Protein AF-A0A0K0E5K1-F1 (afdb_monomer_lite)

pLDDT: mean 78.12, std 12.73, range [42.31, 91.81]

Sequence (85 aa):
MGDCFECKISGTIASALAGCWALYSTKAPYYVKNPRHKIILYTIASGCFYISFARWNLYPPFASLREEAALREQIRQELIKYSPP

Radius of gyration: 21.59 Å; chains: 1; bounding box: 61×15×49 Å

Foldseek 3Di:
DDDALVNLVVLLVVLQVQLVVLVVVCPPPVNVVPVVVNVVSNVSSVVSNVSSVCSVPVDPNPVVVVVVVVVVVVVVVVVCVVDPD

Organism: Strongyloides stercoralis (NCBI:txid6248)

Structure (mmCIF, N/CA/C/O backbone):
data_AF-A0A0K0E5K1-F1
#
_entry.id   AF-A0A0K0E5K1-F1
#
loop_
_atom_site.group_PDB
_atom_site.id
_atom_site.type_symbol
_atom_site.label_atom_id
_atom_site.label_alt_id
_atom_site.label_comp_id
_atom_site.label_asym_id
_atom_site.label_entity_id
_atom_site.label_seq_id
_atom_site.pdbx_PDB_ins_code
_atom_site.Cartn_x
_atom_site.Cartn_y
_atom_site.Cartn_z
_atom_site.occupancy
_atom_site.B_iso_or_equiv
_atom_site.auth_seq_id
_atom_site.auth_comp_id
_atom_site.auth_asym_id
_atom_site.auth_atom_id
_atom_site.pdbx_PDB_model_num
ATOM 1 N N . MET A 1 1 ? 19.156 9.500 -7.319 1.00 42.31 1 MET A N 1
ATOM 2 C CA . MET A 1 1 ? 18.885 8.194 -6.676 1.00 42.31 1 MET A CA 1
ATOM 3 C C . MET A 1 1 ? 17.870 7.503 -7.559 1.00 42.31 1 MET A C 1
ATOM 5 O O . MET A 1 1 ? 16.831 8.097 -7.793 1.00 42.31 1 MET A O 1
ATOM 9 N N . GLY A 1 2 ? 18.264 6.398 -8.192 1.00 47.78 2 GLY A N 1
ATOM 10 C CA . GLY A 1 2 ? 17.603 5.868 -9.387 1.00 47.78 2 GLY A CA 1
ATOM 11 C C . GLY A 1 2 ? 16.275 5.176 -9.100 1.00 47.78 2 GLY A C 1
ATOM 12 O O . GLY A 1 2 ? 16.167 4.393 -8.160 1.00 47.78 2 GLY A O 1
ATOM 13 N N . ASP A 1 3 ? 15.284 5.466 -9.936 1.00 57.56 3 ASP A N 1
ATOM 14 C CA . ASP A 1 3 ? 13.983 4.812 -9.947 1.00 57.56 3 ASP A CA 1
ATOM 15 C C . ASP A 1 3 ? 14.098 3.427 -10.610 1.00 57.56 3 ASP A C 1
ATOM 17 O O . ASP A 1 3 ? 14.147 3.300 -11.833 1.00 57.56 3 ASP A O 1
ATOM 21 N N . CYS A 1 4 ? 14.171 2.371 -9.793 1.00 63.56 4 CYS A N 1
ATOM 22 C CA . CYS A 1 4 ? 14.296 0.980 -10.246 1.00 63.56 4 CYS A CA 1
ATOM 23 C C . CYS A 1 4 ? 12.930 0.262 -10.299 1.00 63.56 4 CYS A C 1
ATOM 25 O O . CYS A 1 4 ? 12.016 0.585 -9.538 1.0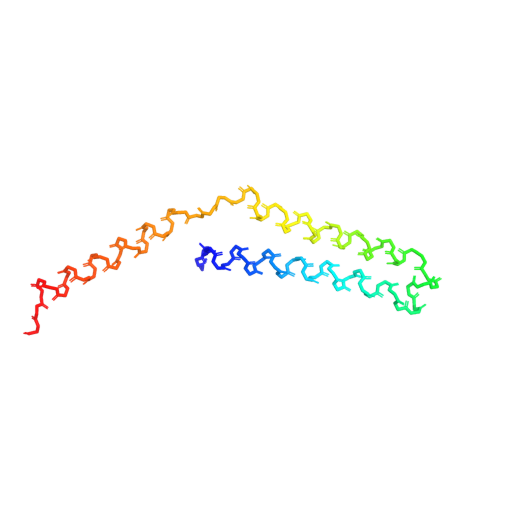0 63.56 4 CYS A O 1
ATOM 27 N N . PHE A 1 5 ? 12.798 -0.802 -11.107 1.00 70.56 5 PHE A N 1
ATOM 28 C CA . PHE A 1 5 ? 11.638 -1.715 -11.033 1.00 70.56 5 PHE A CA 1
ATOM 29 C C . PHE A 1 5 ? 11.488 -2.327 -9.630 1.00 70.56 5 PHE A C 1
ATOM 31 O O . PHE A 1 5 ? 10.384 -2.420 -9.097 1.00 70.56 5 PHE A O 1
ATOM 38 N N . GLU A 1 6 ? 12.612 -2.640 -8.983 1.00 66.94 6 GLU A N 1
ATOM 39 C CA . GLU A 1 6 ? 12.645 -3.040 -7.575 1.00 66.94 6 GLU A CA 1
ATOM 40 C C . GLU A 1 6 ? 12.133 -1.938 -6.641 1.00 66.94 6 GLU A C 1
ATOM 42 O O . GLU A 1 6 ? 11.426 -2.244 -5.689 1.00 66.94 6 GLU A O 1
ATOM 47 N N . CYS A 1 7 ? 12.403 -0.659 -6.927 1.00 72.50 7 CYS A N 1
ATOM 48 C CA . CYS A 1 7 ? 11.866 0.476 -6.168 1.00 72.50 7 CYS A CA 1
ATOM 49 C C . CYS A 1 7 ? 10.357 0.651 -6.382 1.00 72.50 7 CYS A C 1
ATOM 51 O O . CYS A 1 7 ? 9.630 1.007 -5.452 1.00 72.50 7 CYS A O 1
ATOM 53 N N . LYS A 1 8 ? 9.865 0.370 -7.596 1.00 73.69 8 LYS A N 1
ATOM 54 C CA . LYS A 1 8 ? 8.428 0.324 -7.886 1.00 73.69 8 LYS A CA 1
ATOM 55 C C . LYS A 1 8 ? 7.760 -0.773 -7.058 1.00 73.69 8 LYS A C 1
ATOM 57 O O . LYS A 1 8 ? 6.768 -0.498 -6.385 1.00 73.69 8 LYS A O 1
ATOM 62 N N . ILE A 1 9 ? 8.318 -1.984 -7.054 1.00 82.12 9 ILE A N 1
ATOM 63 C CA . ILE A 1 9 ? 7.793 -3.109 -6.270 1.00 82.12 9 ILE A CA 1
ATOM 64 C C . ILE A 1 9 ? 7.876 -2.814 -4.770 1.00 82.12 9 ILE A C 1
ATOM 66 O O . ILE A 1 9 ? 6.860 -2.896 -4.084 1.00 82.12 9 ILE A O 1
ATOM 70 N N . SER A 1 10 ? 9.042 -2.422 -4.256 1.00 83.62 10 SER A N 1
ATOM 71 C CA . SER A 1 10 ? 9.244 -2.189 -2.824 1.00 83.62 10 SER A CA 1
ATOM 72 C C . SER A 1 10 ? 8.386 -1.037 -2.305 1.00 83.62 10 SER A C 1
ATOM 74 O O . SER A 1 10 ? 7.756 -1.178 -1.261 1.00 83.62 10 SER A O 1
ATOM 76 N N . GLY A 1 11 ? 8.252 0.057 -3.061 1.00 80.88 11 GLY A N 1
ATOM 77 C CA . GLY A 1 11 ? 7.368 1.170 -2.715 1.00 80.88 11 GLY A CA 1
ATOM 78 C C . GLY A 1 11 ? 5.881 0.798 -2.757 1.00 80.88 11 GLY A C 1
ATOM 79 O O . GLY A 1 11 ? 5.103 1.248 -1.911 1.00 80.88 11 GLY A O 1
ATOM 80 N N . THR A 1 12 ? 5.477 -0.055 -3.703 1.0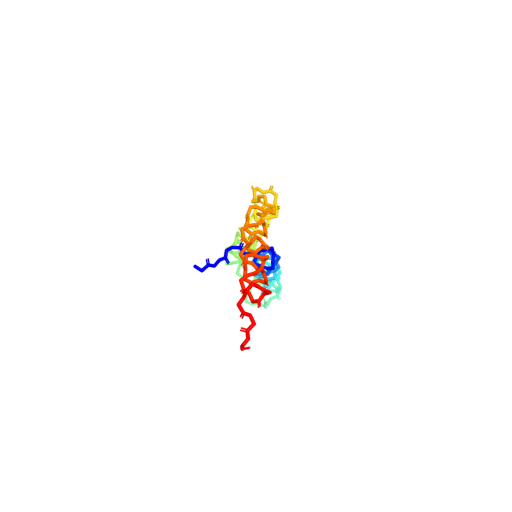0 86.19 12 THR A N 1
ATOM 81 C CA . THR A 1 12 ? 4.098 -0.566 -3.794 1.00 86.19 12 THR A CA 1
ATOM 82 C C . THR A 1 12 ? 3.792 -1.490 -2.613 1.00 86.19 12 THR A C 1
ATOM 84 O O . THR A 1 12 ? 2.810 -1.281 -1.905 1.00 86.19 12 THR A O 1
ATOM 87 N N . ILE A 1 13 ? 4.671 -2.451 -2.322 1.00 88.06 13 ILE A N 1
ATOM 88 C CA . ILE A 1 13 ? 4.504 -3.379 -1.196 1.00 88.06 13 ILE A CA 1
ATOM 89 C C . ILE A 1 13 ? 4.539 -2.630 0.141 1.00 88.06 13 ILE A C 1
ATOM 91 O O . ILE A 1 13 ? 3.680 -2.865 0.986 1.00 88.06 13 ILE A O 1
ATOM 95 N N . ALA A 1 14 ? 5.468 -1.690 0.331 1.00 88.56 14 ALA A N 1
ATOM 96 C CA . ALA A 1 14 ? 5.570 -0.914 1.565 1.00 88.56 14 ALA A CA 1
ATOM 97 C C . ALA A 1 14 ? 4.297 -0.099 1.838 1.00 88.56 14 ALA A C 1
ATOM 99 O O . ALA A 1 14 ? 3.786 -0.104 2.958 1.00 88.56 14 ALA A O 1
ATOM 100 N N . SER A 1 15 ? 3.745 0.556 0.810 1.00 87.12 15 SER A N 1
ATOM 101 C CA . SER A 1 15 ? 2.485 1.299 0.940 1.00 87.12 15 SER A CA 1
ATOM 102 C C . SER A 1 15 ? 1.293 0.376 1.209 1.00 87.12 15 SER A C 1
ATOM 104 O O . SER A 1 15 ? 0.486 0.678 2.085 1.00 87.12 15 SER A O 1
ATOM 106 N N . ALA A 1 16 ? 1.212 -0.786 0.556 1.00 89.88 16 ALA A N 1
ATOM 107 C CA . ALA A 1 16 ? 0.168 -1.772 0.840 1.00 89.88 16 ALA A CA 1
ATOM 108 C C . ALA A 1 16 ? 0.252 -2.312 2.283 1.00 89.88 16 ALA A C 1
ATOM 110 O O . ALA A 1 16 ? -0.759 -2.371 2.983 1.00 89.88 16 ALA A O 1
ATOM 111 N N . LEU A 1 17 ? 1.456 -2.646 2.762 1.00 91.38 17 LEU A N 1
ATOM 112 C CA . LEU A 1 17 ? 1.682 -3.129 4.128 1.00 91.38 17 LEU A CA 1
ATOM 113 C C . LEU A 1 17 ? 1.352 -2.069 5.182 1.00 91.38 17 LEU A C 1
ATOM 115 O O . LEU A 1 17 ? 0.746 -2.403 6.199 1.00 91.38 17 LEU A O 1
ATOM 119 N N . ALA A 1 18 ? 1.681 -0.798 4.933 1.00 90.19 18 ALA A N 1
ATOM 120 C CA . ALA A 1 18 ? 1.295 0.305 5.813 1.00 90.19 18 ALA A CA 1
ATOM 121 C C . ALA A 1 18 ? -0.236 0.424 5.937 1.00 90.19 18 ALA A C 1
ATOM 123 O O . ALA A 1 18 ? -0.759 0.581 7.042 1.00 90.19 18 ALA A O 1
ATOM 124 N N . GLY A 1 19 ? -0.963 0.263 4.825 1.00 89.12 19 GLY A N 1
ATOM 125 C CA . GLY A 1 19 ? -2.428 0.220 4.824 1.00 89.12 19 GLY A CA 1
ATOM 126 C C . GLY A 1 19 ? -2.988 -0.970 5.612 1.00 89.12 19 GLY A C 1
ATOM 127 O O . GLY A 1 19 ? -3.877 -0.799 6.450 1.00 89.12 19 GLY A O 1
ATOM 128 N N . CYS A 1 20 ? -2.426 -2.166 5.417 1.00 91.06 20 CYS A N 1
ATOM 129 C CA . CYS A 1 20 ? -2.796 -3.363 6.178 1.00 91.06 20 CYS A CA 1
ATOM 130 C C . CYS A 1 20 ? -2.527 -3.209 7.682 1.00 91.06 20 CYS A C 1
ATOM 132 O O . CYS A 1 20 ? -3.358 -3.606 8.499 1.00 91.06 20 CYS A O 1
ATOM 134 N N . TRP A 1 21 ? -1.399 -2.602 8.057 1.00 91.75 21 TRP A N 1
ATOM 135 C CA . TRP A 1 21 ? -1.065 -2.326 9.452 1.00 91.75 21 TRP A CA 1
ATOM 136 C C . TRP A 1 21 ? -2.040 -1.327 10.083 1.00 91.75 21 TRP A C 1
ATOM 138 O O . TRP A 1 21 ? -2.523 -1.560 11.192 1.00 91.75 21 TRP A O 1
ATOM 148 N N . ALA A 1 22 ? -2.402 -0.259 9.367 1.00 88.00 22 ALA A N 1
ATOM 149 C CA . ALA A 1 22 ? -3.396 0.703 9.836 1.00 88.00 22 ALA A CA 1
ATOM 150 C C . ALA A 1 22 ? -4.756 0.026 10.094 1.00 88.00 22 ALA A C 1
ATOM 152 O O . ALA A 1 22 ? -5.363 0.244 11.143 1.00 88.00 22 ALA A O 1
ATOM 153 N N . LEU A 1 23 ? -5.197 -0.863 9.194 1.00 89.00 23 LEU A N 1
ATOM 154 C CA . LEU A 1 23 ? -6.415 -1.658 9.382 1.00 89.00 23 LEU A CA 1
ATOM 155 C C . LEU A 1 23 ? -6.304 -2.637 10.553 1.00 89.00 23 LEU A C 1
ATOM 157 O O . LEU A 1 23 ? -7.245 -2.752 11.339 1.00 89.00 23 LEU A O 1
ATOM 161 N N . TYR A 1 24 ? -5.173 -3.324 10.708 1.00 88.69 24 TYR A N 1
ATOM 162 C CA . TYR A 1 24 ? -4.949 -4.228 11.835 1.00 88.69 24 TYR A CA 1
ATOM 163 C C . TYR A 1 24 ? -5.030 -3.483 13.175 1.00 88.69 24 TYR A C 1
ATOM 165 O O . TYR A 1 24 ? -5.727 -3.926 14.090 1.00 88.69 24 TYR A O 1
ATOM 173 N N . SER A 1 25 ? -4.423 -2.298 13.252 1.00 87.19 25 SER A N 1
ATOM 174 C CA . SER A 1 25 ? -4.453 -1.432 14.434 1.00 87.19 25 SER A CA 1
ATOM 175 C C . SER A 1 25 ? -5.869 -1.002 14.830 1.00 87.19 25 SER A C 1
ATOM 177 O O . SER A 1 25 ? -6.135 -0.824 16.018 1.00 87.19 25 SER A O 1
ATOM 179 N N . THR A 1 26 ? -6.827 -0.933 13.894 1.00 86.94 26 THR A N 1
ATOM 180 C CA . THR A 1 26 ? -8.235 -0.635 14.235 1.00 86.94 26 THR A CA 1
ATOM 181 C C . THR A 1 26 ? -8.905 -1.694 15.117 1.00 86.94 26 THR A C 1
ATOM 183 O O . THR A 1 26 ? -9.921 -1.394 15.746 1.00 86.94 26 THR A O 1
ATOM 186 N N . LYS A 1 27 ? -8.354 -2.916 15.193 1.00 85.25 27 LYS A N 1
ATOM 187 C CA . LYS A 1 27 ? -8.854 -3.984 16.075 1.00 85.25 27 LYS A CA 1
ATOM 188 C C . LYS A 1 27 ? -8.445 -3.797 17.537 1.00 85.25 27 LYS A C 1
ATOM 190 O O . LYS A 1 27 ? -8.985 -4.482 18.403 1.00 85.25 27 LYS A O 1
ATOM 195 N N . ALA A 1 28 ? -7.511 -2.892 17.831 1.00 86.56 28 ALA A N 1
ATOM 196 C CA . ALA A 1 28 ? -7.095 -2.640 19.201 1.00 86.56 28 ALA A CA 1
ATOM 197 C C . ALA A 1 28 ? -8.251 -2.027 20.024 1.00 86.56 28 ALA A C 1
ATOM 199 O O . ALA A 1 28 ? -9.005 -1.190 19.511 1.00 86.56 28 ALA A O 1
ATOM 200 N N . PRO A 1 29 ? -8.380 -2.377 21.318 1.00 82.75 29 PRO A N 1
ATOM 201 C CA . PRO A 1 29 ? -9.522 -1.993 22.156 1.00 82.75 29 PRO A CA 1
ATOM 202 C C . PRO A 1 29 ? -9.722 -0.475 22.275 1.00 82.75 29 PRO A C 1
ATOM 204 O O . PRO A 1 29 ? -10.843 -0.013 22.486 1.00 82.75 29 PRO A O 1
ATOM 207 N N . TYR A 1 30 ? -8.658 0.311 22.088 1.00 83.44 30 TYR A N 1
ATOM 208 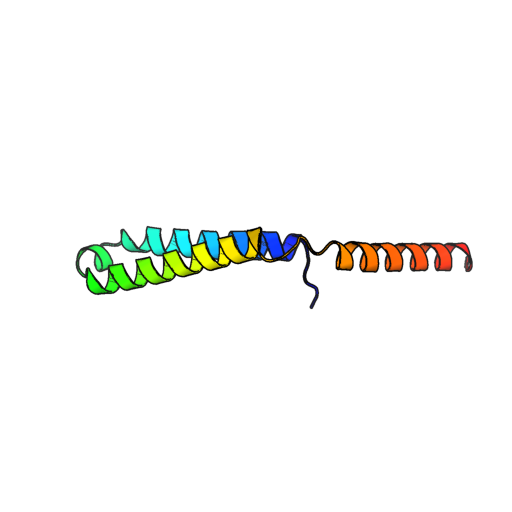C CA . TYR A 1 30 ? -8.716 1.771 22.045 1.00 83.44 30 TYR A CA 1
ATOM 209 C C . TYR A 1 30 ? -9.575 2.300 20.882 1.00 83.44 30 TYR A C 1
ATOM 211 O O . TYR A 1 30 ? -10.438 3.155 21.081 1.00 83.44 30 TYR A O 1
ATOM 219 N N . TYR A 1 31 ? -9.388 1.764 19.673 1.00 80.69 31 TYR A N 1
ATOM 220 C CA . TYR A 1 31 ? -10.096 2.219 18.469 1.00 80.69 31 TYR A CA 1
ATOM 221 C C . TYR A 1 31 ? -11.502 1.626 18.341 1.00 80.69 31 TYR A C 1
ATOM 223 O O . TYR A 1 31 ? -12.345 2.195 17.648 1.00 80.69 31 TYR A O 1
ATOM 231 N N . VAL A 1 32 ? -11.789 0.532 19.055 1.00 79.38 32 VAL A N 1
ATOM 232 C CA . VAL A 1 32 ? -13.152 -0.005 19.205 1.00 79.38 32 VAL A CA 1
ATOM 233 C C . VAL A 1 32 ? -14.022 0.948 20.030 1.00 79.38 32 VAL A C 1
ATOM 235 O O . VAL A 1 32 ? -15.176 1.180 19.682 1.00 79.38 32 VAL A O 1
ATOM 238 N N . LYS A 1 33 ? -13.460 1.544 21.091 1.00 87.19 33 LYS A N 1
ATOM 239 C CA . LYS A 1 33 ? -14.168 2.495 21.966 1.00 87.19 33 LYS A CA 1
ATOM 240 C C . LYS A 1 33 ? -14.261 3.912 21.384 1.00 87.19 33 LYS A C 1
ATOM 242 O O . LYS A 1 33 ? -15.162 4.654 21.753 1.00 87.19 33 LYS A O 1
ATOM 247 N N . ASN A 1 34 ? -13.365 4.278 20.461 1.00 86.00 34 ASN A N 1
ATOM 248 C CA . ASN A 1 34 ? -13.265 5.626 19.890 1.00 86.00 34 ASN A CA 1
ATOM 249 C C . ASN A 1 34 ? -13.501 5.638 18.364 1.00 86.00 34 ASN A C 1
ATOM 251 O O . ASN A 1 34 ? -12.538 5.661 17.587 1.00 86.00 34 ASN A O 1
ATOM 255 N N . PRO A 1 35 ? -14.764 5.711 17.896 1.00 82.50 35 PRO A N 1
ATOM 256 C CA . PRO A 1 35 ? -15.098 5.585 16.473 1.00 82.50 35 PRO A CA 1
ATOM 257 C C . PRO A 1 35 ? -14.523 6.710 15.600 1.00 82.50 35 PRO A C 1
ATOM 259 O O . PRO A 1 35 ? -14.169 6.471 14.450 1.00 82.50 35 PRO A O 1
ATOM 262 N N . ARG A 1 36 ? -14.347 7.924 16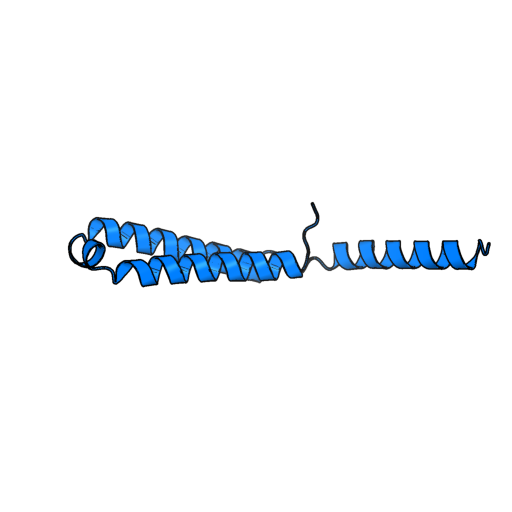.141 1.00 88.38 36 ARG A N 1
ATOM 263 C CA . ARG A 1 36 ? -13.734 9.047 15.403 1.00 88.38 36 ARG A CA 1
ATOM 264 C C . ARG A 1 36 ? -12.285 8.760 15.003 1.00 88.38 36 ARG A C 1
ATOM 266 O O . ARG A 1 36 ? -11.898 9.007 13.868 1.00 88.38 36 ARG A O 1
ATOM 273 N N . HIS A 1 37 ? -11.503 8.178 15.910 1.00 86.50 37 HIS A N 1
ATOM 274 C CA . HIS A 1 37 ? -10.109 7.816 15.639 1.00 86.50 37 HIS A CA 1
ATOM 275 C C . HIS A 1 37 ? -10.009 6.625 14.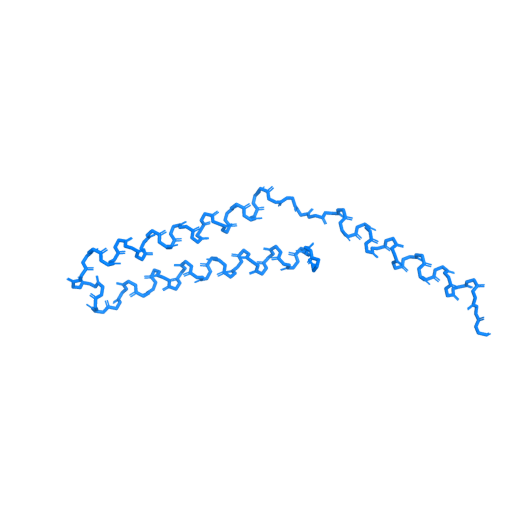681 1.00 86.50 37 HIS A C 1
ATOM 277 O O . HIS A 1 37 ? -9.085 6.543 13.875 1.00 86.50 37 HIS A O 1
ATOM 283 N N . LYS A 1 38 ? -11.000 5.728 14.716 1.00 86.56 38 LYS A N 1
ATOM 284 C CA . LYS A 1 38 ? -11.118 4.622 13.765 1.00 86.56 38 LYS A CA 1
ATOM 285 C C . LYS A 1 38 ? -11.288 5.118 12.323 1.00 86.56 38 LYS A C 1
ATOM 287 O O . LYS A 1 38 ? -10.670 4.565 11.421 1.00 86.56 38 LYS A O 1
ATOM 292 N N . ILE A 1 39 ? -12.071 6.181 12.109 1.00 89.00 39 ILE A N 1
ATOM 293 C CA . ILE A 1 39 ? -12.246 6.801 10.783 1.00 89.00 39 ILE A CA 1
ATOM 294 C 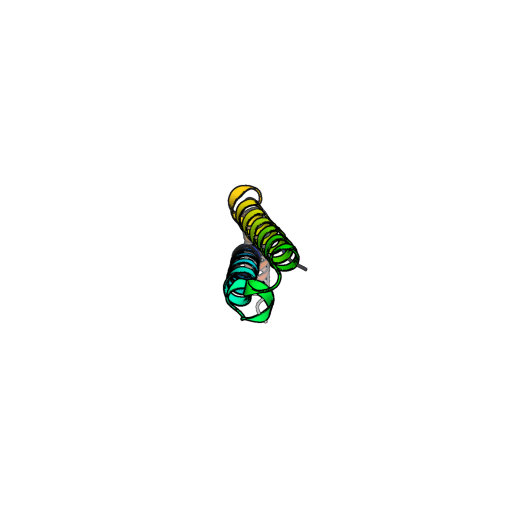C . ILE A 1 39 ? -10.913 7.342 10.252 1.00 89.00 39 ILE A C 1
ATOM 296 O O . ILE A 1 39 ? -10.598 7.115 9.090 1.00 89.00 39 ILE A O 1
ATOM 300 N N . ILE A 1 40 ? -10.099 7.975 11.103 1.00 89.75 40 ILE A N 1
ATOM 301 C CA . ILE A 1 40 ? -8.768 8.480 10.717 1.00 89.75 40 ILE A CA 1
ATOM 302 C C . ILE A 1 40 ? -7.853 7.333 10.258 1.00 89.75 40 ILE A C 1
ATOM 304 O O . ILE A 1 40 ? -7.143 7.451 9.265 1.00 89.75 40 ILE A O 1
ATOM 308 N N . LEU A 1 41 ? -7.886 6.186 10.938 1.00 88.75 41 LEU A N 1
ATOM 309 C CA . LEU A 1 41 ? -7.121 5.014 10.500 1.00 88.75 41 LEU A CA 1
ATOM 310 C C . LEU A 1 41 ? -7.620 4.456 9.162 1.00 88.75 41 LEU A C 1
ATOM 312 O O . LEU A 1 41 ? -6.805 4.050 8.336 1.00 88.75 41 LEU A O 1
ATOM 316 N N . TYR A 1 42 ? -8.935 4.461 8.921 1.00 88.88 42 TYR A N 1
ATOM 317 C CA . TYR A 1 42 ? -9.488 4.056 7.627 1.00 88.88 42 TYR A CA 1
ATOM 318 C C . TYR A 1 42 ? -9.088 5.005 6.497 1.00 88.88 42 TYR A C 1
ATOM 320 O O . TYR A 1 42 ? -8.764 4.532 5.409 1.00 88.88 42 TYR A O 1
ATOM 328 N N . THR A 1 43 ? -9.065 6.320 6.735 1.00 91.38 43 THR A N 1
ATOM 329 C CA . THR A 1 43 ? -8.624 7.278 5.713 1.00 91.38 43 THR A CA 1
ATOM 330 C C . THR A 1 43 ? -7.141 7.101 5.401 1.00 91.38 43 THR A C 1
ATOM 332 O O . THR A 1 43 ? -6.787 7.020 4.224 1.00 91.38 43 THR A O 1
ATOM 335 N N . ILE A 1 44 ? -6.292 6.915 6.417 1.00 90.56 44 ILE A N 1
ATOM 336 C CA . ILE A 1 44 ? -4.868 6.590 6.229 1.00 90.56 44 ILE A CA 1
ATOM 337 C C . ILE A 1 44 ? -4.714 5.300 5.415 1.00 90.56 44 ILE A C 1
ATOM 339 O O . ILE A 1 44 ? -4.000 5.293 4.413 1.00 90.56 44 ILE A O 1
ATOM 343 N N . ALA A 1 45 ? -5.427 4.233 5.788 1.00 91.38 45 ALA A N 1
ATOM 344 C CA . ALA A 1 45 ? -5.375 2.967 5.064 1.00 91.38 45 ALA A CA 1
ATOM 345 C C . ALA A 1 45 ? -5.791 3.131 3.594 1.00 91.38 45 ALA A C 1
ATOM 347 O O . ALA A 1 45 ? -5.088 2.664 2.699 1.00 91.38 45 ALA A O 1
ATOM 348 N N . SER A 1 46 ? -6.890 3.846 3.335 1.00 91.81 46 SER A N 1
ATOM 349 C CA . SER A 1 46 ? -7.366 4.112 1.973 1.00 91.81 46 SER A CA 1
ATOM 350 C C . SER A 1 46 ? -6.346 4.895 1.140 1.00 91.81 46 SER A C 1
ATOM 352 O O . SER A 1 46 ? -6.096 4.534 -0.009 1.00 91.81 46 SER A O 1
ATOM 354 N N . GLY A 1 47 ? -5.685 5.898 1.730 1.00 91.81 47 GLY A N 1
ATOM 355 C CA . GLY A 1 47 ? -4.634 6.668 1.070 1.00 91.81 47 GLY A CA 1
ATOM 356 C C . GLY A 1 47 ? -3.426 5.803 0.719 1.00 91.81 47 GLY A C 1
ATOM 357 O O . GLY A 1 47 ? -2.931 5.858 -0.405 1.00 91.81 47 GLY A O 1
ATOM 358 N N . CYS A 1 48 ? -2.996 4.936 1.637 1.00 89.75 48 CYS A N 1
ATOM 359 C CA . CYS A 1 48 ? -1.916 3.982 1.396 1.00 89.75 48 CYS A CA 1
ATOM 360 C C . CYS A 1 48 ? -2.230 3.021 0.237 1.00 89.75 48 CYS A C 1
ATOM 362 O O . CYS A 1 48 ? -1.381 2.824 -0.634 1.00 89.75 48 CYS A O 1
ATOM 364 N N . PHE A 1 49 ? -3.449 2.476 0.172 1.00 90.75 49 PHE A N 1
ATOM 365 C CA . PHE A 1 49 ? -3.862 1.630 -0.953 1.00 90.75 49 PHE A CA 1
ATOM 366 C C . PHE A 1 49 ? -3.935 2.406 -2.269 1.00 90.75 49 PHE A C 1
ATOM 368 O O . PHE A 1 49 ? -3.509 1.888 -3.299 1.00 90.75 49 PHE A O 1
ATOM 375 N N . TYR A 1 50 ? -4.397 3.657 -2.240 1.00 90.00 50 TYR A N 1
ATOM 376 C CA . TYR A 1 50 ? -4.450 4.501 -3.430 1.00 90.00 50 TYR A CA 1
ATOM 377 C C . TYR A 1 50 ? -3.051 4.833 -3.962 1.00 90.00 50 TYR A C 1
ATOM 379 O O . TYR A 1 50 ? -2.809 4.742 -5.162 1.00 90.00 50 TYR A O 1
ATOM 387 N N . ILE A 1 51 ? -2.098 5.143 -3.075 1.00 86.69 51 ILE A N 1
ATOM 388 C CA . ILE A 1 51 ? -0.688 5.360 -3.436 1.00 86.69 51 ILE A CA 1
ATOM 389 C C . ILE A 1 51 ? -0.092 4.094 -4.051 1.00 86.69 51 ILE A C 1
ATOM 391 O O . ILE A 1 51 ? 0.607 4.173 -5.060 1.00 86.69 51 ILE A O 1
ATOM 395 N N . SER A 1 52 ? -0.377 2.934 -3.460 1.00 86.56 52 SER A N 1
ATOM 396 C CA . SER A 1 52 ? 0.078 1.636 -3.957 1.00 86.56 52 SER A CA 1
ATOM 397 C C . SER A 1 52 ? -0.481 1.356 -5.360 1.00 86.56 52 SER A C 1
ATOM 399 O O . SER A 1 52 ? 0.262 1.046 -6.292 1.00 86.56 52 SER A O 1
ATOM 401 N N . PHE A 1 53 ? -1.780 1.597 -5.557 1.00 86.12 53 PHE A N 1
ATOM 402 C CA . PHE A 1 53 ? -2.454 1.444 -6.845 1.00 86.12 53 PHE A CA 1
ATOM 403 C C . PHE A 1 53 ? -1.932 2.421 -7.910 1.00 86.12 53 PHE A C 1
ATOM 405 O O . PHE A 1 53 ? -1.675 2.014 -9.046 1.00 86.12 53 PHE A O 1
ATOM 412 N N . ALA A 1 54 ? -1.728 3.690 -7.548 1.00 84.31 54 ALA A N 1
ATOM 413 C CA . ALA A 1 54 ? -1.159 4.705 -8.429 1.00 84.31 54 ALA A CA 1
ATOM 414 C C . ALA A 1 54 ? 0.288 4.363 -8.813 1.00 84.31 54 ALA A C 1
ATOM 416 O O . ALA A 1 54 ? 0.650 4.436 -9.987 1.00 84.31 54 ALA A O 1
ATOM 417 N N . ARG A 1 55 ? 1.105 3.905 -7.855 1.00 80.12 55 ARG A N 1
ATOM 418 C CA . ARG A 1 55 ? 2.463 3.418 -8.131 1.00 80.12 55 ARG A CA 1
ATOM 419 C C . ARG A 1 55 ? 2.468 2.242 -9.092 1.00 80.12 55 ARG A C 1
ATOM 421 O O . ARG A 1 55 ? 3.347 2.182 -9.941 1.00 80.12 55 ARG A O 1
ATOM 428 N N . TRP A 1 56 ? 1.504 1.334 -8.990 1.00 80.69 56 TRP A N 1
ATOM 429 C CA . TRP A 1 56 ? 1.449 0.164 -9.857 1.00 80.69 56 TRP A CA 1
ATOM 430 C C . TRP A 1 56 ? 1.003 0.491 -11.289 1.00 80.69 56 TRP A C 1
ATOM 432 O O . TRP A 1 56 ? 1.661 0.057 -12.239 1.00 80.69 56 TRP A O 1
ATOM 442 N N . ASN A 1 57 ? -0.074 1.273 -11.438 1.00 79.50 57 ASN A N 1
ATOM 443 C CA . ASN A 1 57 ? -0.752 1.498 -12.721 1.00 79.50 57 ASN A CA 1
ATOM 444 C C . ASN A 1 57 ? -0.275 2.741 -13.482 1.00 79.50 57 ASN A C 1
ATOM 446 O O . ASN A 1 57 ? -0.203 2.702 -14.705 1.00 79.50 57 ASN A O 1
ATOM 450 N N . LEU A 1 58 ? 0.018 3.846 -12.785 1.00 68.44 58 LEU A N 1
ATOM 451 C CA . LEU A 1 58 ? 0.328 5.127 -13.432 1.00 68.44 58 LEU A CA 1
ATOM 452 C C . LEU A 1 58 ? 1.806 5.265 -13.788 1.00 68.44 58 LEU A C 1
ATOM 454 O O . LEU A 1 58 ? 2.145 5.887 -14.789 1.00 68.44 58 LEU A O 1
ATOM 458 N N . TYR A 1 59 ? 2.690 4.702 -12.965 1.00 61.88 59 TYR A N 1
ATOM 459 C CA . TYR A 1 59 ? 4.116 4.745 -13.247 1.00 61.88 59 TYR A CA 1
ATOM 460 C C . TYR A 1 59 ? 4.461 3.611 -14.212 1.00 61.88 59 TYR A C 1
ATOM 462 O O . TYR A 1 59 ? 4.335 2.441 -13.824 1.00 61.88 59 TYR A O 1
ATOM 470 N N . PRO A 1 60 ? 4.889 3.896 -15.457 1.00 59.12 60 PRO A N 1
ATOM 471 C CA . PRO A 1 60 ? 5.349 2.844 -16.351 1.00 59.12 60 PRO A CA 1
ATOM 472 C C . PRO A 1 60 ? 6.485 2.068 -15.664 1.00 59.12 60 PRO A C 1
ATOM 474 O O . PRO A 1 60 ? 7.239 2.645 -14.875 1.00 59.12 60 PRO A O 1
ATOM 477 N N . PRO A 1 61 ? 6.620 0.747 -15.890 1.00 57.81 61 PRO A N 1
ATOM 478 C CA . PRO A 1 61 ? 7.869 0.077 -15.556 1.00 57.81 61 PRO A CA 1
ATOM 479 C C . PRO A 1 61 ? 8.934 0.791 -16.389 1.00 57.81 61 PRO A C 1
ATOM 481 O O . PRO A 1 61 ? 8.904 0.676 -17.609 1.00 57.81 61 PRO A O 1
ATOM 484 N N . PHE A 1 62 ? 9.767 1.631 -15.769 1.00 57.50 62 PHE A N 1
ATOM 485 C CA . PHE A 1 62 ? 10.705 2.503 -16.475 1.00 57.50 62 PHE A CA 1
ATOM 486 C C . PHE A 1 62 ? 11.746 1.665 -17.235 1.00 57.50 62 PHE A C 1
ATOM 488 O O . PHE A 1 62 ? 12.846 1.406 -16.752 1.00 57.50 62 PHE A O 1
ATOM 495 N N . ALA A 1 63 ? 11.369 1.203 -18.427 1.00 49.47 63 ALA A N 1
ATOM 496 C CA . ALA A 1 63 ? 12.214 0.473 -19.356 1.00 49.47 63 ALA A CA 1
ATOM 497 C C . ALA A 1 63 ? 13.390 1.348 -19.813 1.00 49.47 63 ALA A C 1
ATOM 499 O O . ALA A 1 63 ? 14.483 0.829 -20.018 1.00 49.47 63 ALA A O 1
ATOM 500 N N . SER A 1 64 ? 13.202 2.673 -19.837 1.00 50.31 64 SER A N 1
ATOM 501 C CA . SER A 1 64 ? 14.234 3.641 -20.213 1.00 50.31 64 SER A CA 1
ATOM 502 C C . SER A 1 64 ? 15.470 3.608 -19.305 1.00 50.31 64 SER A C 1
ATOM 504 O O . SER A 1 64 ? 16.581 3.724 -19.805 1.00 50.31 64 SER A O 1
ATOM 506 N N . LEU A 1 65 ? 15.330 3.360 -17.994 1.00 50.94 65 LEU A N 1
ATOM 507 C CA . LEU A 1 65 ? 16.497 3.239 -17.103 1.00 50.94 65 LEU A CA 1
ATOM 508 C C . LEU A 1 65 ? 17.203 1.881 -17.213 1.00 50.94 65 LEU A C 1
ATOM 510 O O . LEU A 1 65 ? 18.394 1.786 -16.921 1.00 50.94 65 LEU A O 1
ATOM 514 N N . ARG A 1 66 ? 16.494 0.826 -17.638 1.00 55.06 66 ARG A N 1
ATOM 515 C CA . ARG A 1 66 ? 17.117 -0.473 -17.931 1.00 55.06 66 ARG A CA 1
ATOM 516 C C . ARG A 1 66 ? 17.925 -0.420 -19.218 1.00 55.06 66 ARG A C 1
ATOM 518 O O . ARG A 1 66 ? 19.005 -0.992 -19.243 1.00 55.06 66 ARG A O 1
ATOM 525 N N . GLU A 1 67 ? 17.429 0.266 -20.243 1.00 58.97 67 GLU A N 1
ATOM 526 C CA . GLU A 1 67 ? 18.174 0.472 -21.487 1.00 58.97 67 GLU A CA 1
ATOM 527 C C . GLU A 1 67 ? 19.416 1.330 -21.255 1.00 58.97 67 GLU A C 1
ATOM 529 O O . GLU A 1 67 ? 20.495 0.935 -21.681 1.00 58.97 67 GLU A O 1
ATOM 534 N N . GLU A 1 68 ? 19.316 2.431 -20.505 1.00 62.50 68 GLU A N 1
ATOM 535 C CA . GLU A 1 68 ? 20.491 3.250 -20.188 1.00 62.50 68 GLU A CA 1
ATOM 536 C C . GLU A 1 68 ? 21.515 2.499 -19.327 1.00 62.50 68 GLU A C 1
ATOM 538 O O . GLU A 1 68 ? 22.715 2.577 -19.593 1.00 62.50 68 GLU A O 1
ATOM 543 N N . ALA A 1 69 ? 21.073 1.735 -18.322 1.00 62.44 69 ALA A N 1
ATOM 544 C CA . ALA A 1 69 ? 21.973 0.928 -17.498 1.00 62.44 69 ALA A CA 1
ATOM 545 C C . ALA A 1 69 ? 22.619 -0.218 -18.297 1.00 62.44 69 ALA A C 1
ATOM 547 O O . ALA A 1 69 ? 23.831 -0.411 -18.202 1.00 62.44 69 ALA A O 1
ATOM 548 N N . ALA A 1 70 ? 21.845 -0.926 -19.126 1.00 64.38 70 ALA A N 1
ATOM 549 C CA . ALA A 1 70 ? 22.347 -2.000 -19.982 1.00 64.38 70 ALA A CA 1
ATOM 550 C C . ALA A 1 70 ? 23.307 -1.473 -21.060 1.00 64.38 70 ALA A C 1
ATOM 552 O O . ALA A 1 70 ? 24.354 -2.074 -21.294 1.00 64.38 70 ALA A O 1
ATOM 553 N N . LEU A 1 71 ? 23.008 -0.319 -21.666 1.00 74.50 71 LEU A N 1
ATOM 554 C CA . LEU A 1 71 ? 23.891 0.354 -22.619 1.00 74.50 71 LEU A CA 1
ATOM 555 C C . LEU A 1 71 ? 25.213 0.752 -21.949 1.00 74.50 71 LEU A C 1
ATOM 557 O O . LEU A 1 71 ? 26.289 0.542 -22.505 1.00 74.50 71 LEU A O 1
ATOM 561 N N . ARG A 1 72 ? 25.155 1.282 -20.723 1.00 75.38 72 ARG A N 1
ATOM 562 C CA . ARG A 1 72 ? 26.351 1.674 -19.964 1.00 75.38 72 ARG A CA 1
ATOM 563 C C . ARG A 1 72 ? 27.227 0.475 -19.598 1.00 75.38 72 ARG A C 1
ATOM 565 O O . ARG A 1 72 ? 28.452 0.595 -19.599 1.00 75.38 72 ARG A O 1
ATOM 572 N N . GLU A 1 73 ? 26.619 -0.672 -19.302 1.00 73.69 73 GLU A N 1
ATOM 573 C CA . GLU A 1 73 ? 27.337 -1.928 -19.071 1.00 73.69 73 GLU A CA 1
ATOM 574 C C . GLU A 1 73 ? 27.948 -2.495 -20.357 1.00 73.69 73 GLU A C 1
ATOM 576 O O . GLU A 1 73 ? 29.110 -2.904 -20.332 1.00 73.69 73 GLU A O 1
ATOM 581 N N . GLN A 1 74 ? 27.236 -2.440 -21.487 1.00 79.38 74 GLN A N 1
ATOM 582 C CA . GLN A 1 74 ? 27.777 -2.843 -22.790 1.00 79.38 74 GLN A CA 1
ATOM 583 C C . GLN A 1 74 ? 28.984 -1.993 -23.197 1.00 79.38 74 GLN A C 1
ATOM 585 O O . GLN A 1 74 ? 30.036 -2.545 -23.512 1.00 79.38 74 GLN A O 1
ATOM 590 N N . ILE A 1 75 ? 28.883 -0.663 -23.096 1.00 83.38 75 ILE A N 1
ATOM 591 C CA . ILE A 1 75 ? 29.996 0.257 -23.389 1.00 83.38 75 ILE A CA 1
ATOM 592 C C . ILE A 1 75 ? 31.213 -0.069 -22.515 1.00 83.38 75 ILE A C 1
ATOM 594 O O . ILE A 1 75 ? 32.344 -0.074 -22.997 1.00 83.38 75 ILE A O 1
ATOM 598 N N . ARG A 1 76 ? 31.001 -0.379 -21.229 1.00 78.31 76 ARG A N 1
ATOM 599 C CA . ARG A 1 76 ? 32.083 -0.765 -20.313 1.00 78.31 76 ARG A CA 1
ATOM 600 C C . ARG A 1 76 ? 32.756 -2.070 -20.742 1.00 78.31 76 ARG A C 1
ATOM 602 O O . ARG A 1 76 ? 33.980 -2.155 -20.693 1.00 78.31 76 ARG A O 1
ATOM 609 N N . GLN A 1 77 ? 31.980 -3.075 -21.144 1.00 80.44 77 GLN A N 1
ATOM 610 C CA . GLN A 1 77 ? 32.523 -4.350 -21.618 1.00 80.44 77 GLN A CA 1
ATOM 611 C C . GLN A 1 77 ? 33.292 -4.196 -22.932 1.00 80.44 77 GLN A C 1
ATOM 613 O O . GLN A 1 77 ? 34.357 -4.795 -23.079 1.00 80.44 77 GLN A O 1
ATOM 618 N N . GLU A 1 78 ? 32.812 -3.362 -23.855 1.00 82.38 78 GLU A N 1
ATOM 619 C CA . GLU A 1 78 ? 33.551 -3.056 -25.082 1.00 82.38 78 GLU A CA 1
ATOM 620 C C . GLU A 1 78 ? 34.866 -2.328 -24.797 1.00 82.38 78 GLU A C 1
ATOM 622 O O . GLU A 1 78 ? 35.897 -2.696 -25.358 1.00 82.38 78 GLU A O 1
ATOM 627 N N . LEU A 1 79 ? 34.868 -1.369 -23.867 1.00 80.88 79 LEU A N 1
ATOM 628 C CA . LEU A 1 79 ? 36.082 -0.672 -23.431 1.00 80.88 79 LEU A CA 1
ATOM 629 C C . LEU A 1 79 ? 37.124 -1.626 -22.833 1.00 80.88 79 LEU A C 1
ATOM 631 O O . LEU A 1 79 ? 38.308 -1.509 -23.138 1.00 80.88 79 LEU A O 1
ATOM 635 N N . ILE A 1 80 ? 36.692 -2.598 -22.027 1.00 76.62 80 ILE A N 1
ATOM 636 C CA . ILE A 1 80 ? 37.576 -3.630 -21.459 1.00 76.62 80 ILE A CA 1
ATOM 637 C C . ILE A 1 80 ? 38.111 -4.562 -22.554 1.00 76.62 80 ILE A C 1
ATOM 639 O O . ILE A 1 80 ? 39.266 -4.975 -22.508 1.00 76.62 80 ILE A O 1
ATOM 643 N N . LYS A 1 81 ? 37.294 -4.880 -23.562 1.00 76.06 81 LYS A N 1
ATOM 644 C CA . LYS A 1 81 ? 37.699 -5.725 -24.692 1.00 76.06 81 LYS A CA 1
ATOM 645 C C . LYS A 1 81 ? 38.716 -5.034 -25.607 1.00 76.06 81 LYS A C 1
ATOM 647 O O . LYS A 1 81 ? 39.589 -5.708 -26.146 1.00 76.06 81 LYS A O 1
ATOM 652 N N . TYR A 1 82 ? 38.595 -3.719 -25.795 1.00 70.12 82 TYR A N 1
ATOM 653 C CA . TYR A 1 82 ? 39.476 -2.929 -26.664 1.00 70.12 82 TYR A CA 1
ATOM 654 C C . TYR A 1 82 ? 40.736 -2.397 -25.970 1.00 70.12 82 TYR A C 1
ATOM 656 O O . TYR A 1 82 ? 41.690 -2.037 -26.657 1.00 70.12 82 TYR A O 1
ATOM 664 N N . SER A 1 83 ? 40.761 -2.372 -24.636 1.00 62.78 83 SER A N 1
ATOM 665 C CA . SER A 1 83 ? 41.935 -2.023 -23.833 1.00 62.78 83 SER A CA 1
ATOM 666 C C . SER A 1 83 ? 42.282 -3.172 -22.880 1.00 62.78 83 SER A C 1
ATOM 668 O O . SER A 1 83 ? 42.071 -3.041 -21.669 1.00 62.78 83 SER A O 1
ATOM 670 N N . PRO A 1 84 ? 42.782 -4.309 -23.395 1.00 64.62 84 PRO A N 1
ATOM 671 C CA . PRO A 1 84 ? 43.334 -5.337 -22.527 1.00 64.62 84 PRO A CA 1
ATOM 672 C C . PRO A 1 84 ? 44.564 -4.780 -21.779 1.00 64.62 84 PRO A C 1
ATOM 674 O O . PRO A 1 84 ? 45.195 -3.845 -22.280 1.00 64.62 84 PRO A O 1
ATOM 677 N N . PRO A 1 85 ? 44.867 -5.294 -20.575 1.00 65.25 85 PRO A N 1
ATOM 678 C CA . PRO A 1 85 ? 46.033 -4.870 -19.800 1.00 65.25 85 PRO A CA 1
ATOM 679 C C . PRO A 1 85 ? 47.357 -5.115 -20.534 1.00 65.25 85 PRO A C 1
ATOM 681 O O . PRO A 1 85 ? 47.430 -6.082 -21.329 1.00 65.25 85 PRO A O 1
#

Secondary structure (DSSP, 8-state):
----HHHHHHHHHHHHHHHHHHHHHTTSHHHHH-HHHHHHHHHHHHHHHHHHHHHHHTS---HHHHHHHHHHHHHHHHHHHHS--